Protein AF-A0AAV5Z2V1-F1 (afdb_monomer_lite)

Foldseek 3Di:
DQDQDDDPPQQLLSQLLSQVVFVPDDPVLRDDSVLLVVQLVLQVDFDWDDDPPDTDTDSGDPVRDNVNSNVRSCVVSVHDDDDDDDDDPVVVVVVVVVVLVVFKDKDDQDAQLPVVVDVPSVVSGPPGGIHIRND

Structure (mmCIF, N/CA/C/O backbone):
data_AF-A0AAV5Z2V1-F1
#
_entry.id   AF-A0AAV5Z2V1-F1
#
loop_
_atom_site.group_PDB
_atom_site.id
_atom_site.type_symbol
_atom_site.label_atom_id
_atom_site.label_alt_id
_atom_site.label_comp_id
_atom_site.label_asym_id
_atom_site.label_entity_id
_atom_site.label_seq_id
_atom_site.pdbx_PDB_ins_code
_atom_site.Cartn_x
_atom_site.Cartn_y
_atom_site.Cartn_z
_atom_site.occupancy
_atom_site.B_iso_or_equiv
_atom_site.auth_seq_id
_atom_site.auth_comp_id
_atom_site.auth_asym_id
_atom_site.auth_atom_id
_atom_site.pdbx_PDB_model_num
ATOM 1 N N . MET A 1 1 ? 1.730 4.573 20.567 1.00 60.34 1 MET A N 1
ATOM 2 C CA . MET A 1 1 ? 3.021 4.029 20.092 1.00 60.34 1 MET A CA 1
ATOM 3 C C . MET A 1 1 ? 2.693 2.862 19.179 1.00 60.34 1 MET A C 1
ATOM 5 O O . MET A 1 1 ? 2.207 1.851 19.671 1.00 60.34 1 MET A O 1
ATOM 9 N N . THR A 1 2 ? 2.867 3.027 17.869 1.00 67.88 2 THR A N 1
ATOM 10 C CA . THR A 1 2 ? 2.502 2.016 16.866 1.00 67.88 2 THR A CA 1
ATOM 11 C C . THR A 1 2 ? 3.456 0.828 16.964 1.00 67.88 2 THR A C 1
ATOM 13 O O . THR A 1 2 ? 4.669 0.974 16.824 1.00 67.88 2 THR A O 1
ATOM 16 N N . ARG A 1 3 ? 2.928 -0.366 17.250 1.00 82.69 3 ARG A N 1
ATOM 17 C CA . ARG A 1 3 ? 3.730 -1.591 17.369 1.00 82.69 3 ARG A CA 1
ATOM 18 C C . ARG A 1 3 ? 3.952 -2.210 15.989 1.00 82.69 3 ARG A C 1
ATOM 20 O O . ARG A 1 3 ? 2.985 -2.605 15.338 1.00 82.69 3 ARG A O 1
ATOM 27 N N . TYR A 1 4 ? 5.207 -2.312 15.568 1.00 87.69 4 TYR A N 1
ATOM 28 C CA . TYR A 1 4 ? 5.574 -2.889 14.275 1.00 87.69 4 TYR A CA 1
ATOM 29 C C . TYR A 1 4 ? 5.159 -4.364 14.163 1.00 87.69 4 TYR A C 1
ATOM 31 O O . TYR A 1 4 ? 5.371 -5.148 15.088 1.00 87.69 4 TYR A O 1
ATOM 39 N N . THR A 1 5 ? 4.565 -4.724 13.027 1.00 87.31 5 THR A N 1
ATOM 40 C CA . THR A 1 5 ? 4.294 -6.102 12.594 1.00 87.31 5 THR A CA 1
ATOM 41 C C . THR A 1 5 ? 4.792 -6.210 11.163 1.00 87.31 5 THR A C 1
ATOM 43 O O . THR A 1 5 ? 4.362 -5.429 10.321 1.00 87.31 5 THR A O 1
ATOM 46 N N . GLY A 1 6 ? 5.731 -7.112 10.883 1.00 84.00 6 GLY A N 1
ATOM 47 C CA . GLY A 1 6 ? 6.334 -7.173 9.559 1.00 84.00 6 GLY A CA 1
ATOM 48 C C . GLY A 1 6 ? 7.205 -8.396 9.327 1.00 84.00 6 GLY A C 1
ATOM 49 O O . GLY A 1 6 ? 7.807 -8.944 10.250 1.00 84.00 6 GLY A O 1
ATOM 50 N N . ASN A 1 7 ? 7.262 -8.812 8.067 1.00 82.25 7 ASN A N 1
ATOM 51 C CA . ASN A 1 7 ? 8.209 -9.779 7.532 1.00 82.25 7 ASN A CA 1
ATOM 52 C C . ASN A 1 7 ? 8.480 -9.450 6.050 1.00 82.25 7 ASN A C 1
ATOM 54 O O . ASN A 1 7 ? 7.753 -8.658 5.449 1.00 82.25 7 ASN A O 1
ATOM 58 N N . GLY A 1 8 ? 9.514 -10.059 5.465 1.00 75.94 8 GLY A N 1
ATOM 59 C CA . GLY A 1 8 ? 9.915 -9.782 4.081 1.00 75.94 8 GLY A CA 1
ATOM 60 C C . GLY A 1 8 ? 8.965 -10.314 3.000 1.00 75.94 8 GLY A C 1
ATOM 61 O O . GLY A 1 8 ? 9.072 -9.882 1.862 1.00 75.94 8 GLY A O 1
ATOM 62 N N . ALA A 1 9 ? 8.051 -11.230 3.332 1.00 73.88 9 ALA A N 1
ATOM 63 C CA . ALA A 1 9 ? 7.136 -11.843 2.368 1.00 73.88 9 ALA A CA 1
ATOM 64 C C . ALA A 1 9 ? 5.817 -11.068 2.214 1.00 73.88 9 ALA A C 1
ATOM 66 O O . ALA A 1 9 ? 5.234 -11.082 1.139 1.00 73.88 9 ALA A O 1
ATOM 67 N N . TYR A 1 10 ? 5.356 -10.386 3.268 1.00 81.00 10 TYR A N 1
ATOM 68 C CA . TYR A 1 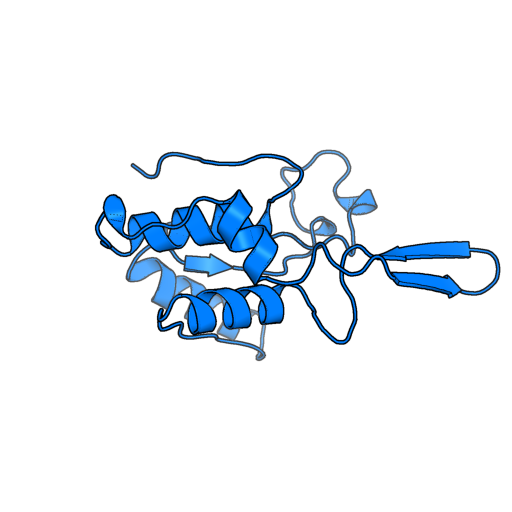10 ? 4.018 -9.781 3.344 1.00 81.00 10 TYR A CA 1
ATOM 69 C C . TYR A 1 10 ? 4.072 -8.275 3.599 1.00 81.00 10 TYR A C 1
ATOM 71 O O . TYR A 1 10 ? 3.331 -7.755 4.432 1.00 81.00 10 TYR A O 1
ATOM 79 N N . GLY A 1 11 ? 4.988 -7.553 2.948 1.00 84.19 11 GLY A N 1
ATOM 80 C CA . GLY A 1 11 ? 5.155 -6.108 3.162 1.00 84.19 11 GLY A CA 1
ATOM 81 C C . GLY A 1 11 ? 3.843 -5.329 2.998 1.00 84.19 11 GLY A C 1
ATOM 82 O O . GLY A 1 11 ? 3.501 -4.509 3.843 1.00 84.19 11 GLY A O 1
ATOM 83 N N . CYS A 1 12 ? 3.064 -5.670 1.971 1.00 87.88 12 CYS A N 1
ATOM 84 C CA . CYS A 1 12 ? 1.744 -5.104 1.713 1.00 87.88 12 CYS A CA 1
ATOM 85 C C . CYS A 1 12 ? 0.729 -5.433 2.823 1.00 87.88 12 CYS A C 1
ATOM 87 O O . CYS A 1 12 ? 0.238 -4.529 3.501 1.00 87.88 12 CYS A O 1
ATOM 89 N N . ALA A 1 13 ? 0.440 -6.718 3.057 1.00 92.06 13 ALA A N 1
ATOM 90 C CA . ALA A 1 13 ? -0.568 -7.127 4.034 1.00 92.06 13 ALA A CA 1
ATOM 91 C C . ALA A 1 13 ? -0.230 -6.704 5.474 1.00 92.06 13 ALA A C 1
ATOM 93 O O . ALA A 1 13 ? -1.121 -6.330 6.235 1.00 92.06 13 ALA A O 1
ATOM 94 N N . ASN A 1 14 ? 1.054 -6.692 5.846 1.00 93.19 14 ASN A N 1
ATOM 95 C CA . ASN A 1 14 ? 1.493 -6.182 7.145 1.00 93.19 14 ASN A CA 1
ATOM 96 C C . ASN A 1 14 ? 1.229 -4.678 7.293 1.00 93.19 14 ASN A C 1
ATOM 98 O O . ASN A 1 14 ? 0.779 -4.238 8.351 1.00 93.19 14 ASN A O 1
ATOM 102 N N . SER A 1 15 ? 1.485 -3.889 6.247 1.00 92.19 15 SER A N 1
ATOM 103 C CA . SER A 1 15 ? 1.215 -2.449 6.264 1.00 92.19 15 SER A CA 1
ATOM 104 C C . SER A 1 15 ? -0.287 -2.156 6.340 1.00 92.19 15 SER A C 1
ATOM 106 O O . SER A 1 15 ? -0.690 -1.296 7.122 1.00 92.19 15 SER A O 1
ATOM 108 N N . VAL A 1 16 ? -1.125 -2.927 5.636 1.00 93.06 16 VAL A N 1
ATOM 109 C CA . VAL A 1 16 ? -2.592 -2.858 5.773 1.00 93.06 16 VAL A CA 1
ATOM 110 C C . VAL A 1 16 ? -3.020 -3.197 7.200 1.00 93.06 16 VAL A C 1
ATOM 112 O O . VAL A 1 16 ? -3.703 -2.398 7.831 1.00 93.06 16 VAL A O 1
ATOM 115 N N . TYR A 1 17 ? -2.571 -4.328 7.750 1.00 93.81 17 TYR A N 1
ATOM 116 C CA . TYR A 1 17 ? -2.882 -4.729 9.125 1.00 93.81 17 TYR A CA 1
ATOM 117 C C . TYR A 1 17 ? -2.518 -3.639 10.143 1.00 93.81 17 TYR A C 1
ATOM 119 O O . TYR A 1 17 ? -3.315 -3.305 11.021 1.00 93.81 17 TYR A O 1
ATOM 127 N N . MET A 1 18 ? -1.325 -3.050 10.015 1.00 92.75 18 MET A N 1
ATOM 128 C CA . MET A 1 18 ? -0.901 -1.958 10.887 1.00 92.75 18 MET A CA 1
ATOM 129 C C . MET A 1 18 ? -1.789 -0.718 10.730 1.00 92.75 18 MET A C 1
ATOM 131 O O . MET A 1 18 ? -2.160 -0.140 11.745 1.00 92.75 18 MET A O 1
ATOM 135 N N . ALA A 1 19 ? -2.176 -0.333 9.510 1.00 91.50 19 ALA A N 1
ATOM 136 C CA . ALA A 1 19 ? -3.086 0.792 9.288 1.00 91.50 19 ALA A CA 1
ATOM 137 C C . ALA A 1 19 ? -4.483 0.537 9.888 1.00 91.50 19 ALA A C 1
ATOM 139 O O . ALA A 1 19 ? -5.007 1.383 10.611 1.00 91.50 19 ALA A O 1
ATOM 140 N N . LEU A 1 20 ? -5.054 -0.655 9.672 1.00 90.88 20 LEU A N 1
ATOM 141 C CA . LEU A 1 20 ? -6.352 -1.046 10.231 1.00 90.88 20 LEU A CA 1
ATOM 142 C C . LEU A 1 20 ? -6.334 -1.050 11.759 1.00 90.88 20 LEU A C 1
ATOM 144 O O . LEU A 1 20 ? -7.271 -0.564 12.388 1.00 90.88 20 LEU A O 1
ATOM 148 N N . ARG A 1 21 ? -5.255 -1.531 12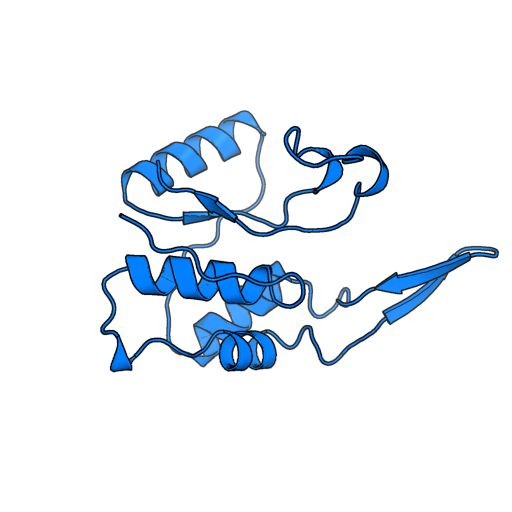.380 1.00 90.81 21 ARG A N 1
ATO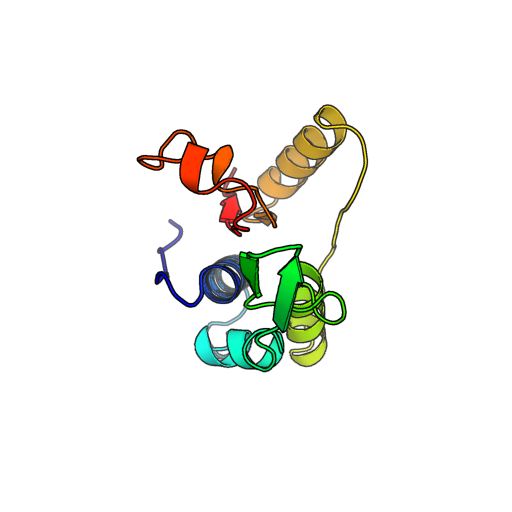M 149 C CA . ARG A 1 21 ? -5.137 -1.524 13.841 1.00 90.81 21 ARG A CA 1
ATOM 150 C C . ARG A 1 21 ? -5.152 -0.110 14.421 1.00 90.81 21 ARG A C 1
ATOM 152 O O . ARG A 1 21 ? -5.722 0.105 15.486 1.00 90.81 21 ARG A O 1
ATOM 159 N N . GLU A 1 22 ? -4.528 0.848 13.745 1.00 88.31 22 GLU A N 1
ATOM 160 C CA . GLU A 1 22 ? -4.489 2.235 14.219 1.00 88.31 22 GLU A CA 1
ATOM 161 C C . GLU A 1 22 ? -5.741 3.044 13.826 1.00 88.31 22 GLU A C 1
ATOM 163 O O . GLU A 1 22 ? -5.908 4.162 14.303 1.00 88.31 22 GLU A O 1
ATOM 168 N N . SER A 1 23 ? -6.654 2.478 13.024 1.00 84.50 23 SER A N 1
ATOM 169 C CA . SER A 1 23 ? -7.939 3.107 12.670 1.00 84.50 23 SER A CA 1
ATOM 170 C C . SER A 1 23 ? -8.936 3.195 13.836 1.00 84.50 23 SER A C 1
ATOM 172 O O . SER A 1 23 ? -9.923 3.923 13.750 1.00 84.50 23 SER A O 1
ATOM 174 N N . GLY A 1 24 ? -8.689 2.458 14.927 1.00 84.50 24 GLY A N 1
ATOM 175 C CA . GLY A 1 24 ? -9.581 2.373 16.087 1.00 84.50 24 GLY A CA 1
ATOM 176 C C . GLY A 1 24 ? -10.534 1.173 16.086 1.00 84.50 24 GLY A C 1
ATOM 177 O O . GLY A 1 24 ? -11.332 1.049 17.014 1.00 84.50 24 GLY A O 1
ATOM 178 N N . ALA A 1 25 ? -10.446 0.282 15.096 1.00 86.81 25 ALA A N 1
ATOM 179 C CA . ALA A 1 25 ? -11.229 -0.952 15.072 1.00 86.81 25 ALA A CA 1
ATOM 180 C C . ALA A 1 25 ? -10.919 -1.889 16.247 1.00 86.81 25 ALA A C 1
ATOM 182 O O . ALA A 1 25 ? -9.815 -1.897 16.806 1.00 86.81 25 ALA A O 1
ATOM 183 N N . ALA A 1 26 ? -11.903 -2.712 16.617 1.00 88.88 26 ALA A N 1
ATOM 184 C CA . ALA A 1 26 ? -11.732 -3.662 17.702 1.00 88.88 26 ALA A CA 1
ATOM 185 C C . ALA A 1 26 ? -10.720 -4.746 17.307 1.00 88.88 26 ALA A C 1
ATOM 187 O O . ALA A 1 26 ? -10.738 -5.257 16.192 1.00 88.88 26 ALA A O 1
ATOM 188 N N . ALA A 1 27 ? -9.873 -5.175 18.247 1.00 87.44 27 ALA A N 1
ATOM 189 C CA . ALA A 1 27 ? -8.864 -6.203 17.971 1.00 87.44 27 ALA A CA 1
ATOM 190 C C . ALA A 1 27 ? -9.462 -7.522 17.438 1.00 87.44 27 ALA A C 1
ATOM 192 O O . ALA A 1 27 ? -8.797 -8.232 16.695 1.00 87.44 27 ALA A O 1
ATOM 193 N N . ALA A 1 28 ? -10.713 -7.835 17.796 1.00 89.94 28 ALA A N 1
ATOM 194 C CA . ALA A 1 28 ? -11.434 -9.013 17.313 1.00 89.94 28 ALA A CA 1
ATOM 195 C C . ALA A 1 28 ? -11.900 -8.906 15.846 1.00 89.94 28 ALA A C 1
ATOM 197 O O . ALA A 1 28 ? -12.248 -9.920 15.251 1.00 89.94 28 ALA A O 1
ATOM 198 N N . GLU A 1 29 ? -11.922 -7.698 15.279 1.00 89.19 29 GLU A N 1
ATOM 199 C CA . GLU A 1 29 ? -12.321 -7.418 13.893 1.00 89.19 29 GLU A CA 1
ATOM 200 C C . GLU A 1 29 ? -11.112 -7.342 12.952 1.00 89.19 29 GLU A C 1
ATOM 202 O O . GLU A 1 29 ? -11.280 -7.284 11.735 1.00 89.19 29 GLU A O 1
ATOM 207 N N . LEU A 1 30 ? -9.889 -7.341 13.497 1.00 92.69 30 LEU A N 1
ATOM 208 C CA . LEU A 1 30 ? -8.671 -7.240 12.704 1.00 92.69 30 LEU A CA 1
ATOM 209 C C . LEU A 1 30 ? -8.337 -8.592 12.061 1.00 92.69 30 LEU A C 1
ATOM 211 O O . LEU A 1 30 ? -8.071 -9.561 12.778 1.00 92.69 30 LEU A O 1
ATOM 215 N N . PRO A 1 31 ? -8.297 -8.676 10.722 1.00 93.19 31 PRO A N 1
ATOM 216 C CA . PRO A 1 31 ? -7.862 -9.886 10.047 1.00 93.19 31 PRO A CA 1
ATOM 217 C C . PRO A 1 31 ? -6.351 -10.075 10.204 1.00 93.19 31 PRO A C 1
ATOM 219 O O . PRO A 1 31 ? -5.574 -9.123 10.140 1.00 93.19 31 PRO A O 1
ATOM 222 N N . GLU A 1 32 ? -5.923 -11.325 10.362 1.00 92.50 32 GLU A N 1
ATOM 223 C CA . GLU A 1 32 ? -4.501 -11.673 10.400 1.00 92.50 32 GLU A CA 1
ATOM 224 C C . GLU A 1 32 ? -3.805 -11.301 9.074 1.00 92.50 32 GLU A C 1
ATOM 226 O O . GLU A 1 32 ? -4.400 -11.490 8.005 1.00 92.50 32 GLU A O 1
ATOM 231 N N . PRO A 1 33 ? -2.528 -10.859 9.083 1.00 92.50 33 PRO A N 1
ATOM 232 C CA . PRO A 1 33 ? -1.808 -10.481 7.862 1.00 92.50 33 PRO A CA 1
ATOM 233 C C . PRO A 1 33 ? -1.822 -11.552 6.765 1.00 92.50 33 PRO A C 1
ATOM 235 O O . PRO A 1 33 ? -1.983 -11.230 5.594 1.00 92.50 33 PRO A O 1
ATOM 238 N N . GLY A 1 34 ? -1.717 -12.834 7.127 1.00 91.44 34 GLY A N 1
ATOM 239 C CA . GLY A 1 34 ? -1.793 -13.926 6.149 1.00 91.44 34 GLY A CA 1
ATOM 240 C C . GLY A 1 34 ? -3.166 -14.049 5.477 1.00 91.44 34 GLY A C 1
ATOM 241 O O . GLY A 1 34 ? -3.245 -14.409 4.307 1.00 91.44 34 GLY A O 1
ATOM 242 N N . PHE A 1 35 ? -4.247 -13.711 6.187 1.00 93.25 35 PHE A N 1
ATOM 243 C CA . PHE A 1 35 ? -5.592 -13.699 5.613 1.00 93.25 35 PHE A CA 1
ATOM 244 C C . PHE A 1 35 ? -5.787 -12.499 4.681 1.00 93.25 35 PHE A C 1
ATOM 246 O O . PHE A 1 35 ? -6.293 -12.675 3.575 1.00 93.25 35 PHE A O 1
ATOM 253 N N . ILE A 1 36 ? -5.306 -11.313 5.079 1.00 93.31 36 ILE A N 1
ATOM 254 C CA . ILE A 1 36 ? -5.274 -10.127 4.205 1.00 93.31 36 ILE A CA 1
ATOM 255 C C . ILE A 1 36 ? -4.516 -10.451 2.913 1.00 93.31 36 ILE A C 1
ATOM 257 O O . ILE A 1 36 ? -5.028 -10.191 1.828 1.00 93.31 36 ILE A O 1
ATOM 261 N N . GLU A 1 37 ? -3.335 -11.066 3.018 1.00 90.12 37 GLU A N 1
ATOM 262 C CA . GLU A 1 37 ? -2.510 -11.448 1.870 1.00 90.12 37 GLU A CA 1
ATOM 263 C C . GLU A 1 37 ? -3.284 -12.336 0.882 1.00 90.12 37 GLU A C 1
ATOM 265 O O . GLU A 1 37 ? -3.298 -12.057 -0.317 1.00 90.12 37 GLU A O 1
ATOM 270 N N . CYS A 1 38 ? -3.996 -13.358 1.370 1.00 90.00 38 CYS A N 1
ATOM 271 C CA . CYS A 1 38 ? -4.846 -14.196 0.521 1.00 90.00 38 CYS A CA 1
ATOM 272 C C . CYS A 1 38 ? -5.938 -13.390 -0.196 1.00 90.00 38 CYS A C 1
ATOM 274 O O . CYS A 1 38 ? -6.185 -13.619 -1.382 1.00 90.00 38 CYS A O 1
ATOM 276 N N . LEU A 1 39 ? -6.576 -12.447 0.501 1.00 91.62 39 LEU A N 1
ATOM 277 C CA . LEU A 1 39 ? -7.642 -11.615 -0.059 1.00 91.62 39 LEU A CA 1
ATOM 278 C C . LEU A 1 39 ? -7.138 -10.599 -1.086 1.00 91.62 39 LEU A C 1
ATOM 280 O O . LEU A 1 39 ? -7.903 -10.209 -1.964 1.00 91.62 39 LEU A O 1
ATOM 284 N N . THR A 1 40 ? -5.857 -10.218 -1.038 1.00 88.62 40 THR A N 1
ATOM 285 C CA . THR A 1 40 ? -5.282 -9.331 -2.063 1.00 88.62 40 THR A CA 1
ATOM 286 C C . THR A 1 40 ? -5.216 -9.972 -3.444 1.00 88.62 40 THR A C 1
ATOM 288 O O . THR A 1 40 ? -5.035 -9.279 -4.443 1.00 88.62 40 THR A O 1
ATOM 291 N N . THR A 1 41 ? -5.334 -11.301 -3.517 1.00 84.56 41 THR A N 1
ATOM 292 C CA . THR A 1 41 ? -5.171 -12.125 -4.722 1.00 84.56 41 THR A CA 1
ATOM 293 C C . THR A 1 41 ? -3.773 -12.100 -5.359 1.00 84.56 41 THR A C 1
ATOM 295 O O . THR A 1 41 ? -3.520 -12.882 -6.276 1.00 84.56 41 THR A O 1
ATOM 298 N N . MET A 1 42 ? -2.834 -11.298 -4.840 1.00 76.94 42 MET A N 1
ATOM 299 C CA . MET A 1 42 ? -1.455 -11.220 -5.341 1.00 76.94 42 MET A CA 1
ATOM 300 C C . MET A 1 42 ? -0.707 -12.565 -5.307 1.00 76.94 42 MET A C 1
ATOM 302 O O . MET A 1 42 ? -0.076 -12.903 -6.310 1.00 76.94 42 MET A O 1
ATOM 306 N N . PRO A 1 43 ? -0.813 -13.400 -4.247 1.00 65.06 43 PRO A N 1
ATOM 307 C CA . PRO A 1 43 ? -0.084 -14.670 -4.192 1.00 65.06 43 PRO A CA 1
ATOM 308 C C . PRO A 1 43 ? -0.475 -15.674 -5.283 1.00 65.06 43 PRO A C 1
ATOM 310 O O . PRO A 1 43 ? 0.240 -16.652 -5.500 1.00 65.06 43 PRO A O 1
ATOM 313 N N . PHE A 1 44 ? -1.612 -15.476 -5.959 1.00 65.44 44 PHE A N 1
ATOM 314 C CA . PHE A 1 44 ? -2.166 -16.433 -6.918 1.00 65.44 44 PHE A CA 1
ATOM 315 C C . PHE A 1 44 ? -1.706 -16.213 -8.367 1.00 65.44 44 PHE A C 1
ATOM 317 O O . PHE A 1 44 ? -2.271 -16.811 -9.283 1.00 65.44 44 PHE A O 1
ATOM 324 N N . GLY A 1 45 ? -0.660 -15.415 -8.607 1.00 62.34 45 GLY A N 1
ATOM 325 C CA . GLY A 1 45 ? -0.130 -15.231 -9.957 1.00 62.34 45 GLY A CA 1
ATOM 326 C C . GLY A 1 45 ? 1.336 -14.826 -9.996 1.00 62.34 45 GLY A C 1
ATOM 327 O O . GLY A 1 45 ? 1.659 -13.650 -9.886 1.00 62.34 45 GLY A O 1
ATOM 328 N N . THR A 1 46 ? 2.228 -15.785 -10.256 1.00 73.56 46 THR A N 1
ATOM 329 C CA . THR A 1 46 ? 3.568 -15.461 -10.761 1.00 73.56 46 THR A CA 1
ATOM 330 C C . THR A 1 46 ? 3.490 -15.256 -12.269 1.00 73.56 46 THR A C 1
ATOM 332 O O . THR A 1 46 ? 3.215 -16.196 -13.018 1.00 73.56 46 THR A O 1
ATOM 335 N N . LEU A 1 47 ? 3.732 -14.030 -12.728 1.00 80.62 47 LEU A N 1
ATOM 336 C CA . LEU A 1 47 ? 3.825 -13.729 -14.149 1.00 80.62 47 LEU A CA 1
ATOM 337 C C . LEU A 1 47 ? 5.276 -13.877 -14.610 1.00 80.62 47 LEU A C 1
ATOM 339 O O . LEU A 1 47 ? 6.169 -13.152 -14.178 1.00 80.62 47 LEU A O 1
ATOM 343 N N . TYR A 1 48 ? 5.488 -14.796 -15.545 1.00 85.94 48 TYR A N 1
ATOM 344 C CA . TYR A 1 48 ? 6.757 -14.972 -16.237 1.00 85.94 48 TYR A CA 1
ATOM 345 C C . TYR A 1 48 ? 6.705 -14.240 -17.574 1.00 85.94 48 TYR A C 1
ATOM 347 O O . TYR A 1 48 ? 5.951 -14.628 -18.468 1.00 85.94 48 TYR A O 1
ATOM 355 N N . LEU A 1 49 ? 7.519 -13.198 -17.728 1.00 86.12 49 LEU A N 1
ATOM 356 C CA . LEU A 1 49 ? 7.604 -12.425 -18.961 1.00 86.12 49 LEU A CA 1
ATOM 357 C C . LEU A 1 49 ? 8.992 -12.575 -19.577 1.00 86.12 49 LEU A C 1
ATOM 359 O O . LEU A 1 49 ? 10.007 -12.310 -18.937 1.00 86.12 49 LEU A O 1
ATOM 363 N N . ARG A 1 50 ? 9.044 -12.979 -20.847 1.00 90.56 50 ARG A N 1
ATOM 364 C CA . ARG A 1 50 ? 10.295 -13.010 -21.607 1.00 90.56 50 ARG A CA 1
ATOM 365 C C . ARG A 1 50 ? 10.486 -11.681 -22.328 1.00 90.56 50 ARG A C 1
ATOM 367 O O . ARG A 1 50 ? 9.691 -11.346 -23.202 1.00 90.56 50 ARG A O 1
ATOM 374 N N . VAL A 1 51 ? 11.553 -10.958 -21.993 1.00 88.69 51 VAL A N 1
ATOM 375 C CA . VAL A 1 51 ? 11.921 -9.685 -22.628 1.00 88.69 51 VAL A CA 1
ATOM 376 C C . VAL A 1 51 ? 13.294 -9.858 -23.269 1.00 88.69 51 VAL A C 1
ATOM 378 O O . VAL A 1 51 ? 14.323 -9.883 -22.601 1.00 88.69 51 VAL A O 1
ATOM 381 N N . GLY A 1 52 ? 13.314 -10.066 -24.588 1.00 91.75 52 GLY A N 1
ATOM 382 C CA . GLY A 1 52 ? 14.540 -10.433 -25.297 1.00 91.75 52 GLY A CA 1
ATOM 383 C C . GLY A 1 52 ? 15.091 -11.780 -24.811 1.00 91.75 52 GLY A C 1
ATOM 384 O O . GLY A 1 52 ? 14.449 -12.817 -24.991 1.00 91.75 52 GLY A O 1
ATOM 385 N N . ARG A 1 53 ? 16.295 -11.771 -24.220 1.00 91.44 53 ARG A N 1
ATOM 386 C CA . ARG A 1 53 ? 16.931 -12.972 -23.644 1.00 91.44 53 ARG A CA 1
ATOM 387 C C . ARG A 1 53 ? 16.607 -13.181 -22.165 1.00 91.44 53 ARG A C 1
ATOM 389 O O . ARG A 1 53 ? 16.785 -14.297 -21.679 1.00 91.44 53 ARG A O 1
ATOM 396 N N . ASP A 1 54 ? 16.090 -12.161 -21.491 1.00 89.56 54 ASP A N 1
ATOM 397 C CA . ASP A 1 54 ? 15.876 -12.184 -20.050 1.00 89.56 54 ASP A CA 1
ATOM 398 C C . ASP A 1 54 ? 14.502 -12.769 -19.700 1.00 89.56 54 ASP A C 1
ATOM 400 O O . ASP A 1 54 ? 13.519 -12.603 -20.433 1.00 89.56 54 ASP A O 1
ATOM 404 N N . LEU A 1 55 ? 14.444 -13.494 -18.579 1.00 87.62 55 LEU A N 1
ATOM 405 C CA . LEU A 1 55 ? 13.204 -13.966 -17.968 1.00 87.62 55 LEU A CA 1
ATOM 406 C C . LEU A 1 55 ? 12.926 -13.110 -16.735 1.00 87.62 55 LEU A C 1
ATOM 408 O O . LEU A 1 55 ? 13.607 -13.245 -15.722 1.00 87.62 55 LEU A O 1
ATOM 412 N N . LEU A 1 56 ? 11.920 -12.250 -16.834 1.00 85.56 56 LEU A N 1
ATOM 413 C CA . LEU A 1 56 ? 11.437 -11.452 -15.718 1.00 85.56 56 LEU A CA 1
ATOM 414 C C . LEU A 1 56 ? 10.350 -12.235 -14.983 1.00 85.56 56 LEU A C 1
ATOM 416 O O . LEU A 1 56 ? 9.465 -12.828 -15.608 1.00 85.56 56 LEU A O 1
ATOM 420 N N . VAL A 1 57 ? 10.441 -12.245 -13.658 1.00 81.94 57 VAL A N 1
ATOM 421 C CA . VAL A 1 57 ? 9.486 -12.903 -12.768 1.00 81.94 57 VAL A CA 1
ATOM 422 C C . VAL A 1 57 ? 8.811 -11.820 -11.946 1.00 81.94 57 VAL A C 1
ATOM 424 O O . VAL A 1 57 ? 9.479 -11.108 -11.202 1.00 81.94 57 VAL A O 1
ATOM 427 N N . TYR A 1 58 ? 7.498 -11.700 -12.091 1.00 78.19 58 TYR A N 1
ATOM 428 C CA . TYR A 1 58 ? 6.678 -10.779 -11.319 1.00 78.19 58 TYR A CA 1
ATOM 429 C C . TYR A 1 58 ? 5.809 -11.574 -10.352 1.00 78.19 58 TYR A C 1
ATOM 431 O O . TYR A 1 58 ? 5.207 -12.579 -10.732 1.00 78.19 58 TYR A O 1
ATOM 439 N N . PHE A 1 59 ? 5.735 -11.109 -9.109 1.00 74.94 59 PHE A N 1
ATOM 440 C CA . PHE A 1 59 ? 4.886 -11.684 -8.058 1.00 74.94 59 PHE A CA 1
ATOM 441 C C . PHE A 1 59 ? 3.510 -11.007 -7.975 1.00 74.94 59 PHE A C 1
ATOM 443 O O . PHE A 1 59 ? 2.733 -11.267 -7.066 1.00 74.94 59 PHE A O 1
ATOM 450 N N . SER A 1 60 ? 3.221 -10.144 -8.945 1.00 75.38 60 SER A N 1
ATOM 451 C CA . SER A 1 60 ? 1.926 -9.533 -9.208 1.00 75.38 60 SER A CA 1
ATOM 452 C C . SER A 1 60 ? 1.658 -9.586 -10.715 1.00 75.38 60 SER A C 1
ATOM 454 O O . SER A 1 60 ? 2.560 -9.852 -11.520 1.00 75.38 60 SER A O 1
ATOM 456 N N . SER A 1 61 ? 0.408 -9.360 -11.123 1.00 73.88 61 SER A N 1
ATOM 457 C CA . SER A 1 61 ? 0.034 -9.319 -12.541 1.00 73.88 61 SER A CA 1
ATOM 458 C C . SER A 1 61 ? -0.563 -7.960 -12.908 1.00 73.88 61 SER A C 1
ATOM 460 O O . SER A 1 61 ? -1.160 -7.313 -12.051 1.00 73.88 61 SER A O 1
ATOM 462 N N . PRO A 1 62 ? -0.517 -7.538 -14.186 1.00 73.25 62 PRO A N 1
ATOM 463 C CA . PRO A 1 62 ? -1.202 -6.321 -14.632 1.00 73.25 62 PRO A CA 1
ATOM 464 C C . PRO A 1 62 ? -2.717 -6.315 -14.362 1.00 73.25 62 PRO A C 1
ATOM 466 O O . PRO A 1 62 ? -3.338 -5.255 -14.349 1.00 73.25 62 PRO A O 1
ATOM 469 N N . LEU A 1 63 ? -3.321 -7.494 -14.171 1.00 73.38 63 LEU A N 1
ATOM 470 C CA . LEU A 1 63 ? -4.742 -7.646 -13.849 1.00 73.38 63 LEU A CA 1
ATOM 471 C C . LEU A 1 63 ? -5.024 -7.500 -12.346 1.00 73.38 63 LEU A C 1
ATOM 473 O O . LEU A 1 63 ? -6.141 -7.148 -11.978 1.00 73.38 63 LEU A O 1
ATOM 477 N N . ALA A 1 64 ? -4.017 -7.729 -11.503 1.00 74.12 64 ALA A N 1
ATOM 478 C CA . ALA A 1 64 ? -4.080 -7.627 -10.048 1.00 74.12 64 ALA A CA 1
ATOM 479 C C . ALA A 1 64 ? -2.804 -6.942 -9.519 1.00 74.12 64 ALA A C 1
ATOM 481 O O . ALA A 1 64 ? -1.936 -7.609 -8.945 1.00 74.12 64 ALA A O 1
ATOM 482 N N . PRO A 1 65 ? -2.635 -5.631 -9.780 1.00 81.44 65 PRO A N 1
ATOM 483 C CA . PRO A 1 65 ? -1.522 -4.880 -9.227 1.00 81.44 65 PRO A CA 1
ATOM 484 C C . PRO A 1 65 ? -1.711 -4.697 -7.706 1.00 81.44 65 PRO A C 1
ATOM 486 O O . PRO A 1 65 ? -2.850 -4.746 -7.223 1.00 81.44 65 PRO A O 1
ATOM 489 N N . PRO A 1 66 ? -0.622 -4.512 -6.941 1.00 82.62 66 PRO A N 1
ATOM 490 C CA . PRO A 1 66 ? -0.650 -4.625 -5.481 1.00 82.62 66 PRO A CA 1
ATOM 491 C C . PRO A 1 66 ? -1.649 -3.708 -4.772 1.00 82.62 66 PRO A C 1
ATOM 493 O O . PRO A 1 66 ? -2.428 -4.139 -3.928 1.00 82.62 66 PRO A O 1
ATOM 496 N N . ASP A 1 67 ? -1.688 -2.453 -5.188 1.00 86.75 67 ASP A N 1
ATOM 497 C CA . ASP A 1 67 ? -2.636 -1.424 -4.775 1.00 86.75 67 ASP A CA 1
ATOM 498 C C . ASP A 1 67 ? -4.102 -1.823 -5.006 1.00 86.75 67 ASP A C 1
ATOM 500 O O . ASP A 1 67 ? -4.925 -1.692 -4.104 1.00 86.75 67 ASP A O 1
ATOM 504 N N . ARG A 1 68 ? -4.440 -2.393 -6.170 1.00 87.50 68 ARG A N 1
ATOM 505 C CA . ARG A 1 68 ? -5.802 -2.912 -6.405 1.00 87.50 68 ARG A CA 1
ATOM 506 C C . ARG A 1 68 ? -6.106 -4.143 -5.563 1.00 87.50 68 ARG A C 1
ATOM 508 O O . ARG A 1 68 ? -7.259 -4.339 -5.177 1.00 87.50 68 ARG A O 1
ATOM 515 N N . GLY A 1 69 ? -5.097 -4.968 -5.291 1.00 89.12 69 GLY A N 1
ATOM 516 C CA . GLY A 1 69 ? -5.215 -6.093 -4.369 1.00 89.12 69 GLY A CA 1
ATOM 517 C C . GLY A 1 69 ? -5.624 -5.627 -2.971 1.00 89.12 69 GLY A C 1
ATOM 518 O O . GLY A 1 69 ? -6.521 -6.213 -2.372 1.00 89.12 69 GLY A O 1
ATOM 519 N N . ILE A 1 70 ? -5.048 -4.524 -2.485 1.00 91.06 70 ILE A N 1
ATOM 520 C CA . ILE A 1 70 ? -5.422 -3.918 -1.198 1.00 91.06 70 ILE A CA 1
ATOM 521 C C . ILE A 1 70 ? -6.880 -3.472 -1.207 1.00 91.06 70 ILE A C 1
ATOM 523 O O . ILE A 1 70 ? -7.628 -3.873 -0.319 1.00 91.06 70 ILE A O 1
ATOM 527 N N . THR A 1 71 ? -7.301 -2.701 -2.213 1.00 91.00 71 THR A N 1
ATOM 528 C CA . THR A 1 71 ? -8.698 -2.250 -2.326 1.00 91.00 71 THR A CA 1
ATOM 529 C C . THR A 1 71 ? -9.657 -3.439 -2.354 1.00 91.00 71 THR A C 1
ATOM 531 O O . THR A 1 71 ? -10.609 -3.479 -1.586 1.00 91.00 71 THR A O 1
ATOM 534 N N . THR A 1 72 ? -9.341 -4.469 -3.145 1.00 90.38 72 THR A N 1
ATOM 535 C CA . THR A 1 72 ? -10.140 -5.704 -3.228 1.00 90.38 72 THR A CA 1
ATOM 536 C C . THR A 1 72 ? -10.253 -6.405 -1.874 1.00 90.38 72 THR A C 1
ATOM 538 O O . THR A 1 72 ? -11.334 -6.858 -1.498 1.00 90.38 72 THR A O 1
ATOM 541 N N . ALA A 1 73 ? -9.149 -6.494 -1.128 1.00 92.94 73 ALA A N 1
ATOM 542 C CA . ALA A 1 73 ? -9.143 -7.114 0.189 1.00 92.94 73 ALA A CA 1
ATOM 543 C C . ALA A 1 73 ? -9.986 -6.321 1.196 1.00 92.94 73 ALA A C 1
ATOM 545 O O . ALA A 1 73 ? -10.774 -6.918 1.925 1.00 92.94 73 ALA A O 1
ATOM 546 N N . LEU A 1 74 ? -9.844 -4.992 1.224 1.00 93.38 74 LEU A N 1
ATOM 547 C CA . LEU A 1 74 ? -10.605 -4.118 2.119 1.00 93.38 74 LEU A CA 1
ATOM 548 C C . LEU A 1 74 ? -12.105 -4.167 1.813 1.00 93.38 74 LEU A C 1
ATOM 550 O O . LEU A 1 74 ? -12.894 -4.381 2.733 1.00 93.38 74 LEU A O 1
ATOM 554 N N . ASP A 1 75 ? -12.483 -4.093 0.536 1.00 92.94 75 ASP A N 1
ATOM 555 C CA . ASP A 1 75 ? -13.874 -4.214 0.095 1.00 92.94 75 ASP A CA 1
ATOM 556 C C . ASP A 1 75 ? -14.474 -5.567 0.514 1.00 92.94 75 ASP A C 1
ATOM 558 O O . ASP A 1 75 ? -15.576 -5.626 1.062 1.00 92.94 75 ASP A O 1
ATOM 562 N N . ALA A 1 76 ? -13.736 -6.669 0.321 1.00 93.25 76 ALA A N 1
ATOM 563 C CA . ALA A 1 76 ? -14.175 -8.011 0.713 1.00 93.25 76 ALA A CA 1
ATOM 564 C C . ALA A 1 76 ? -14.335 -8.174 2.236 1.00 93.25 76 ALA A C 1
ATOM 566 O O . ALA A 1 76 ? -15.166 -8.962 2.691 1.00 93.25 76 ALA A O 1
ATOM 567 N N . LEU A 1 77 ? -13.548 -7.435 3.020 1.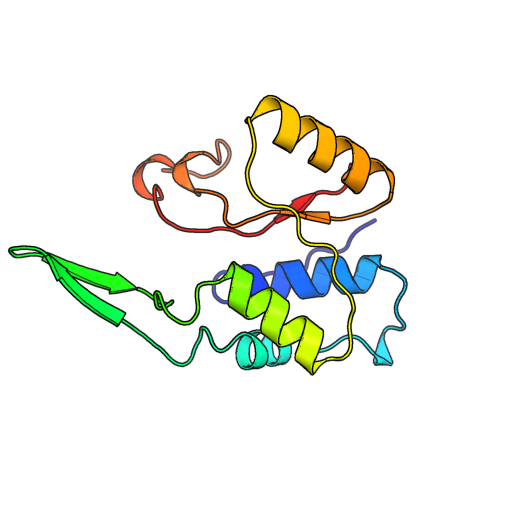00 92.62 77 LEU A N 1
ATOM 568 C CA . LEU A 1 77 ? -13.637 -7.390 4.479 1.00 92.62 77 LEU A CA 1
ATOM 569 C C . LEU A 1 77 ? -14.729 -6.426 4.981 1.00 92.62 77 LEU A C 1
ATOM 571 O O . LEU A 1 77 ? -14.993 -6.401 6.182 1.00 92.62 77 LEU A O 1
ATOM 575 N N . GLY A 1 78 ? -15.356 -5.643 4.096 1.00 92.44 78 GLY A N 1
ATOM 576 C CA . GLY A 1 78 ? -16.378 -4.653 4.445 1.00 92.44 78 GLY A CA 1
ATOM 577 C C . GLY A 1 78 ? -15.822 -3.334 4.987 1.00 92.44 78 GLY A C 1
ATOM 578 O O . GLY A 1 78 ? -16.535 -2.618 5.688 1.00 92.44 78 GLY A O 1
ATOM 579 N N . TRP A 1 79 ? -14.559 -3.018 4.695 1.00 91.31 79 TRP A N 1
ATOM 580 C CA . TRP A 1 79 ? -13.909 -1.778 5.113 1.00 91.31 79 TRP A CA 1
ATOM 581 C C . TRP A 1 79 ? -13.980 -0.719 4.020 1.00 91.31 79 TRP A C 1
ATOM 583 O O . TRP A 1 79 ? -13.739 -1.006 2.852 1.00 91.31 79 TRP A O 1
ATOM 593 N N . GLU A 1 80 ? -14.224 0.530 4.411 1.00 88.31 80 GLU A N 1
ATOM 594 C CA . GLU A 1 80 ? -14.129 1.669 3.499 1.00 88.31 80 GLU A CA 1
ATOM 595 C C . GLU A 1 80 ? -12.712 2.253 3.504 1.00 88.31 80 GLU A C 1
ATOM 597 O O . GLU A 1 80 ? -12.119 2.506 4.556 1.00 88.31 80 GLU A O 1
ATOM 602 N N . CYS A 1 81 ? -12.178 2.517 2.313 1.00 88.00 81 CYS A N 1
ATOM 603 C CA . CYS A 1 81 ? -10.894 3.176 2.123 1.00 88.00 81 CYS A CA 1
ATOM 604 C C . CYS A 1 81 ? -11.053 4.367 1.177 1.00 88.00 81 CYS A C 1
ATOM 606 O O . CYS A 1 81 ? -11.649 4.253 0.107 1.00 88.00 81 CYS A O 1
ATOM 608 N N . ARG A 1 82 ? -10.482 5.517 1.550 1.00 89.88 82 ARG A N 1
ATOM 609 C CA . ARG A 1 82 ? -10.285 6.626 0.615 1.00 89.88 82 ARG A CA 1
ATOM 610 C C . ARG A 1 82 ? -8.930 6.461 -0.051 1.00 89.88 82 ARG A C 1
ATOM 612 O O . ARG A 1 82 ? -7.898 6.705 0.567 1.00 89.88 82 ARG A O 1
ATOM 619 N N . GLU A 1 83 ? -8.962 6.096 -1.321 1.00 90.62 83 GLU A N 1
ATOM 620 C CA . GLU A 1 83 ? -7.771 6.010 -2.146 1.00 90.62 83 GLU A CA 1
ATOM 621 C C . GLU A 1 83 ? -7.520 7.326 -2.892 1.00 90.62 83 GLU A C 1
ATOM 623 O O . GLU A 1 83 ? -8.438 7.920 -3.461 1.00 90.62 83 GLU A O 1
ATOM 628 N N . GLU A 1 84 ? -6.266 7.775 -2.913 1.00 90.88 84 GLU A N 1
ATOM 629 C CA . GLU A 1 84 ? -5.846 8.936 -3.691 1.00 90.88 84 GLU A CA 1
ATOM 630 C C . GLU A 1 84 ? -4.681 8.580 -4.605 1.00 90.88 84 GLU A C 1
ATOM 632 O O . GLU A 1 84 ? -3.665 8.038 -4.174 1.00 90.88 84 GLU A O 1
ATOM 637 N N . ARG A 1 85 ? -4.839 8.911 -5.887 1.00 85.25 85 ARG A N 1
ATOM 638 C CA . ARG A 1 85 ? -3.872 8.644 -6.952 1.00 85.25 85 ARG A CA 1
ATOM 639 C C . ARG A 1 85 ? -3.605 9.925 -7.735 1.00 85.25 85 ARG A C 1
ATOM 641 O O . ARG A 1 85 ? -4.384 10.878 -7.662 1.00 85.25 85 ARG A O 1
ATOM 648 N N . ASP A 1 86 ? -2.505 9.913 -8.483 1.00 81.06 86 ASP A N 1
ATOM 649 C CA . ASP A 1 86 ? -2.152 10.908 -9.503 1.00 81.06 86 ASP A CA 1
ATOM 650 C C . ASP A 1 86 ? -1.939 12.345 -8.998 1.00 81.06 86 ASP A C 1
ATOM 652 O O . ASP A 1 86 ? -2.201 12.684 -7.847 1.00 81.06 86 ASP A O 1
ATOM 656 N N . GLY A 1 87 ? -1.431 13.216 -9.869 1.00 88.06 87 GLY A N 1
ATOM 657 C CA . GLY A 1 87 ? -1.117 14.612 -9.560 1.00 88.06 87 GLY A CA 1
ATOM 658 C C . GLY A 1 87 ? 0.382 14.894 -9.568 1.00 88.06 87 GLY A C 1
ATOM 659 O O . GLY A 1 87 ? 1.190 14.061 -9.976 1.00 88.06 87 GLY A O 1
ATOM 660 N N . THR A 1 88 ? 0.759 16.102 -9.155 1.00 94.56 88 THR A N 1
ATOM 661 C CA . THR A 1 88 ? 2.175 16.472 -9.055 1.00 94.56 88 THR A CA 1
ATOM 662 C C . THR A 1 88 ? 2.777 15.943 -7.750 1.00 94.56 88 THR A C 1
ATOM 664 O O . THR A 1 88 ? 2.035 15.714 -6.787 1.00 94.56 88 THR A O 1
ATOM 667 N N . PRO A 1 89 ? 4.109 15.778 -7.671 1.00 93.00 89 PRO A N 1
ATOM 668 C CA . PRO A 1 89 ? 4.781 15.416 -6.425 1.00 93.00 89 PRO A CA 1
ATOM 669 C C . PRO A 1 89 ? 4.397 16.326 -5.248 1.00 93.00 89 PRO A C 1
ATOM 671 O O . PRO A 1 89 ? 4.150 15.846 -4.146 1.00 93.00 89 PRO A O 1
ATOM 674 N N . GLU A 1 90 ? 4.266 17.632 -5.483 1.00 95.12 90 GLU A N 1
ATOM 675 C CA . GLU A 1 90 ? 3.901 18.618 -4.460 1.00 95.12 90 GLU A CA 1
ATOM 676 C C . GLU A 1 90 ? 2.475 18.393 -3.947 1.00 95.12 90 GLU A C 1
ATOM 678 O O . GLU A 1 90 ? 2.237 18.414 -2.740 1.00 95.12 90 GLU A O 1
ATOM 683 N N . ALA A 1 91 ? 1.527 18.125 -4.852 1.00 94.69 91 ALA A N 1
ATOM 684 C CA . ALA A 1 91 ? 0.149 17.814 -4.484 1.00 94.69 91 ALA A CA 1
ATOM 685 C C . ALA A 1 91 ? 0.048 16.477 -3.731 1.00 94.69 91 ALA A C 1
ATOM 687 O O . ALA A 1 91 ? -0.705 16.366 -2.764 1.00 94.69 91 ALA A O 1
ATOM 688 N N . ALA A 1 92 ? 0.825 15.467 -4.134 1.00 93.00 92 ALA A N 1
ATOM 689 C CA . ALA A 1 92 ? 0.893 14.187 -3.435 1.00 93.00 92 ALA A CA 1
ATOM 690 C C . ALA A 1 92 ? 1.424 14.350 -2.005 1.00 93.00 92 ALA A C 1
ATOM 692 O O . ALA A 1 92 ? 0.799 13.856 -1.068 1.00 93.00 92 ALA A O 1
ATOM 693 N N . MET A 1 93 ? 2.506 15.111 -1.826 1.00 93.38 93 MET A N 1
ATOM 694 C CA . MET A 1 93 ? 3.063 15.401 -0.504 1.00 93.38 93 MET A CA 1
ATOM 695 C C . MET A 1 93 ? 2.100 16.203 0.376 1.00 93.38 93 MET A C 1
ATOM 697 O O . MET A 1 93 ? 1.970 15.898 1.559 1.00 93.38 93 MET A O 1
ATOM 701 N N . ALA A 1 94 ? 1.393 17.189 -0.184 1.00 93.88 94 ALA A N 1
ATOM 702 C CA . ALA A 1 94 ? 0.404 17.967 0.559 1.00 93.88 94 ALA A CA 1
ATOM 703 C C . ALA A 1 94 ? -0.757 17.093 1.067 1.00 93.88 94 ALA A C 1
ATOM 705 O O . ALA A 1 94 ? -1.124 17.182 2.238 1.00 93.88 94 ALA A O 1
ATOM 706 N N . ARG A 1 95 ? -1.293 16.207 0.217 1.00 94.12 95 ARG A N 1
ATOM 707 C CA . ARG A 1 95 ? -2.371 15.273 0.592 1.00 94.12 95 ARG A CA 1
ATOM 708 C C . ARG A 1 95 ? -1.902 14.244 1.614 1.00 94.12 95 ARG A C 1
ATOM 710 O O . ARG A 1 95 ? -2.615 13.981 2.578 1.00 94.12 95 ARG A O 1
ATOM 717 N N . LEU A 1 96 ? -0.687 13.711 1.447 1.00 94.50 96 LEU A N 1
ATOM 718 C CA . LEU A 1 96 ? -0.090 12.796 2.417 1.00 94.50 96 LEU A CA 1
ATOM 719 C C . LEU A 1 96 ? 0.049 13.464 3.788 1.00 94.50 96 LEU A C 1
ATOM 721 O O . LEU A 1 96 ? -0.343 12.870 4.785 1.00 94.50 96 LEU A O 1
ATOM 725 N N . ALA A 1 97 ? 0.549 14.702 3.834 1.00 94.50 97 ALA A N 1
ATOM 726 C CA . ALA A 1 97 ? 0.681 15.461 5.075 1.00 94.50 97 ALA A CA 1
ATOM 727 C C . ALA A 1 97 ? -0.682 15.758 5.725 1.00 94.50 97 ALA A C 1
ATOM 729 O O . ALA A 1 97 ? -0.838 15.581 6.932 1.00 94.50 97 ALA A O 1
ATOM 730 N N . GLU A 1 98 ? -1.689 16.160 4.940 1.00 94.12 98 GLU A N 1
ATOM 731 C CA . GLU A 1 98 ? -3.052 16.375 5.442 1.00 94.12 98 GLU A CA 1
ATOM 732 C C . GLU A 1 98 ? -3.640 15.085 6.035 1.00 94.12 98 GLU A C 1
ATOM 734 O O . GLU A 1 98 ? -4.210 15.096 7.127 1.00 94.12 98 GLU A O 1
ATOM 739 N N . ALA A 1 99 ? -3.499 13.965 5.323 1.00 93.06 99 ALA A N 1
ATOM 740 C CA . ALA A 1 99 ? -4.051 12.688 5.743 1.00 93.06 99 ALA A CA 1
ATOM 741 C C . ALA A 1 99 ? -3.320 12.125 6.972 1.00 93.06 99 ALA A C 1
ATOM 743 O O . ALA A 1 99 ? -3.986 11.731 7.928 1.00 93.06 99 ALA A O 1
ATOM 744 N N . ALA A 1 100 ? -1.984 12.180 6.993 1.00 93.00 100 ALA A N 1
ATOM 745 C CA . ALA A 1 100 ? -1.163 11.765 8.130 1.00 93.00 100 ALA A CA 1
ATOM 746 C C . ALA A 1 100 ? -1.436 12.610 9.388 1.00 93.00 100 ALA A C 1
ATOM 748 O O . ALA A 1 100 ? -1.393 12.099 10.505 1.00 93.00 100 ALA A O 1
ATOM 749 N N . GLY A 1 101 ? -1.816 13.883 9.221 1.00 92.56 101 GLY A N 1
ATOM 750 C CA . GLY A 1 101 ? -2.260 14.742 10.323 1.00 92.56 101 GLY A CA 1
ATOM 751 C C . GLY A 1 101 ? -3.550 14.274 11.012 1.00 92.56 101 GLY A C 1
ATOM 752 O O . GLY A 1 101 ? -3.825 14.693 12.136 1.00 92.56 101 GLY A O 1
ATOM 753 N N . ARG A 1 102 ? -4.341 13.400 10.371 1.00 90.31 102 ARG A N 1
ATOM 754 C CA . ARG A 1 102 ? -5.554 12.791 10.950 1.00 90.31 102 ARG A CA 1
ATOM 755 C C . ARG A 1 102 ? -5.299 11.424 11.590 1.00 90.31 102 ARG A C 1
ATOM 757 O O . ARG A 1 102 ? -6.156 10.946 12.327 1.00 90.31 102 ARG A O 1
ATOM 764 N N . GLY A 1 103 ? -4.152 10.806 11.321 1.00 89.00 103 GLY A N 1
ATOM 765 C CA . GLY A 1 103 ? -3.785 9.485 11.822 1.00 89.00 103 GLY A CA 1
ATOM 766 C C . GLY A 1 103 ? -2.912 8.711 10.832 1.00 89.00 103 GLY A C 1
ATOM 767 O O . GLY A 1 103 ? -2.595 9.225 9.761 1.00 89.00 103 GLY A O 1
ATOM 768 N N . PRO A 1 104 ? -2.514 7.473 11.171 1.00 91.25 104 PRO A N 1
ATOM 769 C CA . PRO A 1 104 ? -1.668 6.654 10.313 1.00 91.25 104 PRO A CA 1
ATOM 770 C C . PRO A 1 104 ? -2.278 6.394 8.935 1.00 91.25 104 PRO A C 1
ATOM 772 O O . PRO A 1 104 ? -3.447 6.030 8.824 1.00 91.25 104 PRO A O 1
ATOM 775 N N . VAL A 1 105 ? -1.465 6.535 7.889 1.00 93.25 105 VAL A N 1
ATOM 776 C CA . VAL A 1 105 ? -1.892 6.348 6.497 1.00 93.25 105 VAL A CA 1
ATOM 777 C C . VAL A 1 105 ? -0.997 5.364 5.767 1.00 93.25 105 VAL A C 1
ATOM 779 O O . VAL A 1 105 ? 0.218 5.344 5.952 1.00 93.25 105 VAL A O 1
ATOM 782 N N . LEU A 1 106 ? -1.610 4.541 4.924 1.00 93.62 106 LEU A N 1
ATOM 783 C CA . LEU A 1 106 ? -0.903 3.625 4.042 1.00 93.62 106 LEU A CA 1
ATOM 784 C C . LEU A 1 106 ? -0.417 4.385 2.801 1.00 93.62 106 LEU A C 1
ATOM 786 O O . LEU A 1 106 ? -1.204 5.068 2.152 1.00 93.62 106 LEU A O 1
ATOM 790 N N . ALA A 1 107 ? 0.863 4.247 2.463 1.00 93.19 107 ALA A N 1
ATOM 791 C CA . ALA A 1 107 ? 1.453 4.828 1.262 1.00 93.19 107 ALA A CA 1
ATOM 792 C C . ALA A 1 107 ? 2.147 3.749 0.425 1.00 93.19 107 ALA A C 1
ATOM 794 O O . ALA A 1 107 ? 2.942 2.960 0.942 1.00 93.19 107 ALA A O 1
ATOM 795 N N . GLY A 1 108 ? 1.856 3.738 -0.874 1.00 91.94 108 GLY A N 1
ATOM 796 C CA . GLY A 1 108 ? 2.486 2.862 -1.852 1.00 91.94 108 GLY A CA 1
ATOM 797 C C . GLY A 1 108 ? 1.652 2.707 -3.129 1.00 91.94 108 GLY A C 1
ATOM 798 O O . GLY A 1 108 ? 0.571 3.289 -3.222 1.00 91.94 108 GLY A O 1
ATOM 799 N N . PRO A 1 109 ? 2.143 1.928 -4.106 1.00 90.69 109 PRO A N 1
ATOM 800 C CA . PRO A 1 109 ? 3.467 1.310 -4.120 1.00 90.69 109 PRO A CA 1
ATOM 801 C C . PRO A 1 109 ? 4.573 2.366 -4.286 1.00 90.69 109 PRO A C 1
ATOM 803 O O . PRO A 1 109 ? 4.524 3.206 -5.182 1.00 90.69 109 PRO A O 1
ATOM 806 N N . LEU A 1 110 ? 5.567 2.336 -3.400 1.00 91.50 110 LEU A N 1
ATOM 807 C CA . LEU A 1 110 ? 6.775 3.159 -3.466 1.00 91.50 110 LEU A CA 1
ATOM 808 C C . LEU A 1 110 ? 7.890 2.375 -4.157 1.00 91.50 110 LEU A C 1
ATOM 810 O O . LEU A 1 110 ? 8.030 1.179 -3.915 1.00 91.50 110 LEU A O 1
ATOM 814 N N . ASP A 1 111 ? 8.717 3.050 -4.955 1.00 91.19 111 ASP A N 1
ATOM 815 C CA . ASP A 1 111 ? 9.930 2.437 -5.501 1.00 91.19 111 ASP A CA 1
ATOM 816 C C . ASP A 1 111 ? 10.983 2.294 -4.391 1.00 91.19 111 ASP A C 1
ATOM 818 O O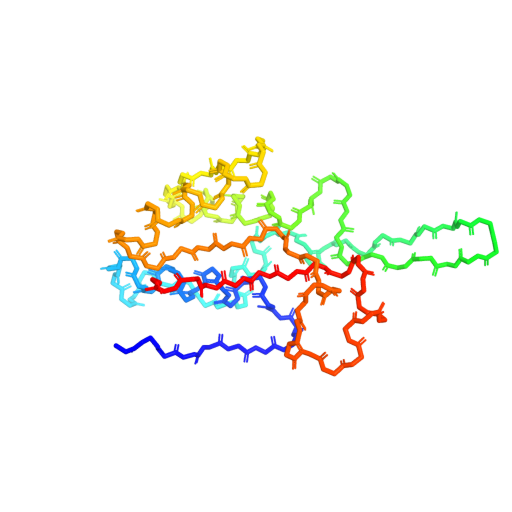 . ASP A 1 111 ? 11.464 3.290 -3.836 1.00 91.19 111 ASP A O 1
ATOM 822 N N . MET A 1 112 ? 11.378 1.054 -4.089 1.00 90.94 112 MET A N 1
ATOM 823 C CA . MET A 1 112 ? 12.447 0.766 -3.132 1.00 90.94 112 MET A CA 1
ATOM 824 C C . MET A 1 112 ? 13.781 1.429 -3.498 1.00 90.94 112 MET A C 1
ATOM 826 O O . MET A 1 112 ? 14.596 1.687 -2.611 1.00 90.94 112 MET A O 1
ATOM 830 N N . GLY A 1 113 ? 13.990 1.760 -4.775 1.00 93.56 113 GLY A N 1
ATOM 831 C CA . GLY A 1 113 ? 15.143 2.518 -5.254 1.00 93.56 113 GLY A CA 1
ATOM 832 C C . GLY A 1 113 ? 15.288 3.921 -4.664 1.00 93.56 113 GLY A C 1
ATOM 833 O O . GLY A 1 113 ? 16.397 4.453 -4.657 1.00 93.56 113 GLY A O 1
ATOM 834 N N . GLY A 1 114 ? 14.198 4.503 -4.152 1.00 91.56 114 GLY A N 1
ATOM 835 C CA . GLY A 1 114 ? 14.195 5.807 -3.484 1.00 91.56 114 GLY A CA 1
ATOM 836 C C . GLY A 1 114 ? 14.382 5.750 -1.963 1.00 91.56 114 GLY A C 1
ATOM 837 O O . GLY A 1 114 ? 14.427 6.797 -1.313 1.00 91.56 114 GLY A O 1
ATOM 838 N N . LEU A 1 115 ? 14.462 4.555 -1.368 1.00 90.06 115 LEU A N 1
ATOM 839 C CA . LEU A 1 115 ? 14.539 4.379 0.082 1.00 90.06 115 LEU A CA 1
ATOM 840 C C . LEU A 1 115 ? 15.985 4.511 0.572 1.00 90.06 115 LEU A C 1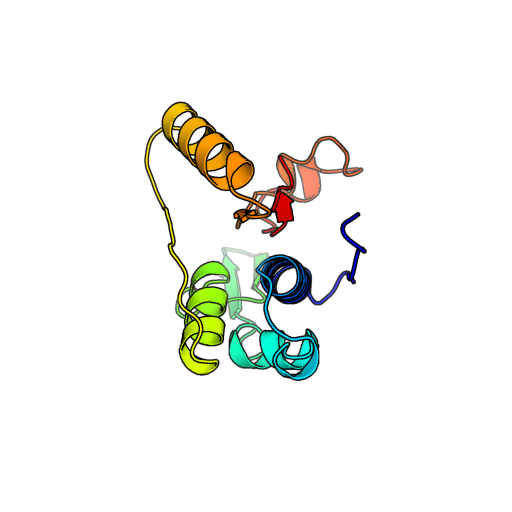
ATOM 842 O O . LEU A 1 115 ? 16.689 3.520 0.756 1.00 90.06 115 LEU A O 1
ATOM 846 N N . GLY A 1 116 ? 16.411 5.746 0.854 1.00 90.94 116 GLY A N 1
ATOM 847 C CA . GLY A 1 116 ? 17.800 6.083 1.210 1.00 90.94 116 GLY A CA 1
ATOM 848 C C . GLY A 1 116 ? 18.399 5.343 2.412 1.00 90.94 116 GLY A C 1
ATOM 849 O O . GLY A 1 116 ? 19.618 5.304 2.565 1.00 90.94 116 GLY A O 1
ATOM 850 N N . TYR A 1 117 ? 17.562 4.746 3.259 1.00 89.25 117 TYR A N 1
ATOM 851 C CA . TYR A 1 117 ? 17.989 3.936 4.397 1.00 89.25 117 TYR A CA 1
ATOM 852 C C . TYR A 1 117 ? 18.286 2.472 4.032 1.00 89.25 117 TYR A C 1
ATOM 854 O O . TYR A 1 117 ? 18.867 1.755 4.846 1.00 89.25 117 TYR A O 1
ATOM 862 N N . MET A 1 118 ? 17.887 2.007 2.842 1.00 88.00 118 MET A N 1
ATOM 863 C CA . MET A 1 118 ? 18.118 0.639 2.388 1.00 88.00 118 MET A CA 1
ATOM 864 C C . MET A 1 118 ? 19.514 0.494 1.771 1.00 88.00 118 MET A C 1
ATOM 866 O O . MET A 1 118 ? 19.840 1.173 0.789 1.00 88.00 118 MET A O 1
ATOM 870 N N . PRO A 1 119 ? 20.348 -0.430 2.284 1.00 91.75 119 PRO A N 1
ATOM 871 C CA . PRO A 1 119 ? 21.585 -0.798 1.614 1.00 91.75 119 PRO A CA 1
ATOM 872 C C . PRO A 1 119 ? 21.296 -1.244 0.182 1.00 91.75 119 PRO A C 1
ATOM 874 O O . PRO A 1 119 ? 20.334 -1.966 -0.069 1.00 91.75 119 PRO A O 1
ATOM 877 N N . HIS A 1 120 ? 22.143 -0.824 -0.755 1.00 91.06 120 HIS A N 1
ATOM 878 C CA . HIS A 1 120 ? 22.014 -1.179 -2.170 1.00 91.06 120 HIS A CA 1
ATOM 879 C C . HIS A 1 120 ? 20.673 -0.777 -2.817 1.00 91.06 120 HIS A C 1
ATOM 881 O O . HIS A 1 120 ? 20.306 -1.376 -3.823 1.00 91.06 120 HIS A O 1
ATOM 887 N N . GLN A 1 121 ? 19.984 0.263 -2.314 1.00 91.38 121 GLN A N 1
ATOM 888 C CA . GLN A 1 121 ? 18.690 0.734 -2.846 1.00 91.38 121 GLN A CA 1
ATOM 889 C C . GLN A 1 121 ? 18.642 0.830 -4.380 1.00 91.38 121 GLN A C 1
ATOM 891 O O . GLN A 1 121 ? 17.669 0.406 -4.985 1.00 91.38 121 GLN A O 1
ATOM 896 N N . ALA A 1 122 ? 19.719 1.270 -5.041 1.00 90.94 122 ALA A N 1
ATOM 897 C CA . ALA A 1 122 ? 19.760 1.390 -6.500 1.00 90.94 122 ALA A CA 1
ATOM 898 C C . ALA A 1 122 ? 19.500 0.059 -7.240 1.00 90.94 122 ALA A C 1
ATOM 900 O O . ALA A 1 122 ? 18.995 0.073 -8.357 1.00 90.94 122 ALA A O 1
ATOM 901 N N . GLN A 1 123 ? 19.819 -1.087 -6.625 1.00 91.69 123 GLN A N 1
ATOM 902 C CA . GLN A 1 123 ? 19.546 -2.425 -7.169 1.00 91.69 123 GLN A CA 1
ATOM 903 C C . GLN A 1 123 ? 18.094 -2.873 -6.957 1.00 91.69 123 GLN A C 1
ATOM 905 O O . GLN A 1 123 ? 17.665 -3.852 -7.555 1.00 91.69 123 GLN A O 1
ATOM 910 N N . LEU A 1 124 ? 17.356 -2.169 -6.100 1.00 88.88 124 LEU A N 1
ATOM 911 C CA . LEU A 1 124 ? 15.961 -2.441 -5.770 1.00 88.88 124 LEU A CA 1
ATOM 912 C C . LEU A 1 124 ? 14.995 -1.579 -6.591 1.00 88.88 124 LEU A C 1
ATOM 914 O O . LEU A 1 124 ? 13.789 -1.672 -6.378 1.00 88.88 124 LEU A O 1
ATOM 918 N N . SER A 1 125 ? 15.496 -0.753 -7.521 1.00 89.56 125 SER A N 1
ATOM 919 C CA . SER A 1 125 ? 14.634 0.089 -8.353 1.00 89.56 125 SER A CA 1
ATOM 920 C C . SER A 1 125 ? 13.625 -0.753 -9.136 1.00 89.56 125 SER A C 1
ATOM 922 O O . SER A 1 125 ? 13.980 -1.758 -9.756 1.00 89.56 125 SER A O 1
ATOM 924 N N . GLY A 1 126 ? 12.360 -0.345 -9.076 1.00 83.94 126 GLY A N 1
ATOM 925 C CA . GLY A 1 126 ? 11.234 -1.067 -9.664 1.00 83.94 126 GLY A CA 1
ATOM 926 C C . GLY A 1 126 ? 10.637 -2.153 -8.763 1.00 83.94 126 GLY A C 1
ATOM 927 O O . GLY A 1 126 ? 9.626 -2.738 -9.144 1.00 83.94 126 GLY A O 1
ATOM 928 N N . SER A 1 127 ? 11.215 -2.406 -7.583 1.00 84.12 127 SER A N 1
ATOM 929 C CA . SER A 1 127 ? 10.560 -3.207 -6.542 1.00 84.12 127 SER A CA 1
ATOM 930 C C . SER A 1 127 ? 9.601 -2.315 -5.766 1.00 84.12 127 SER A C 1
ATOM 932 O O . SER A 1 127 ? 9.985 -1.237 -5.305 1.00 84.12 127 SER A O 1
ATOM 934 N N . ASP A 1 128 ? 8.357 -2.750 -5.630 1.00 85.25 128 ASP A N 1
ATOM 935 C CA . ASP A 1 128 ? 7.324 -2.018 -4.918 1.00 85.25 128 ASP A CA 1
ATOM 936 C C . ASP A 1 128 ? 7.408 -2.219 -3.402 1.00 85.25 128 ASP A C 1
ATOM 938 O O . ASP A 1 128 ? 7.806 -3.267 -2.888 1.00 85.25 128 ASP A O 1
ATOM 942 N N . HIS A 1 129 ? 7.016 -1.186 -2.661 1.00 88.81 129 HIS A N 1
ATOM 943 C CA . HIS A 1 129 ? 6.959 -1.227 -1.210 1.00 88.81 129 HIS A CA 1
ATOM 944 C C . HIS A 1 129 ? 5.788 -0.414 -0.661 1.00 88.81 129 HIS A C 1
ATOM 946 O O . HIS A 1 129 ? 5.462 0.656 -1.172 1.00 88.81 129 HIS A O 1
ATOM 952 N N . PHE A 1 130 ? 5.184 -0.908 0.418 1.00 91.56 130 PHE A N 1
ATOM 953 C CA . PHE A 1 130 ? 4.095 -0.239 1.124 1.00 91.56 130 PHE A CA 1
ATOM 954 C C . PHE A 1 130 ? 4.519 0.069 2.550 1.00 91.56 130 PHE A C 1
ATOM 956 O O . PHE A 1 130 ? 5.021 -0.808 3.256 1.00 91.56 130 PHE A O 1
ATOM 963 N N . VAL A 1 131 ? 4.265 1.296 2.987 1.00 91.38 131 VAL A N 1
ATOM 964 C CA . VAL A 1 131 ? 4.632 1.788 4.319 1.00 91.38 131 VAL A CA 1
ATOM 965 C C . VAL A 1 131 ? 3.432 2.400 5.023 1.00 91.38 131 VAL A C 1
ATOM 967 O O . VAL A 1 131 ? 2.489 2.858 4.382 1.00 91.38 131 VAL A O 1
ATOM 970 N N . VAL A 1 132 ? 3.496 2.453 6.352 1.00 93.06 132 VAL A N 1
ATOM 971 C CA . VAL A 1 132 ? 2.567 3.241 7.165 1.00 93.06 132 VAL A CA 1
ATOM 972 C C . VAL A 1 132 ? 3.267 4.528 7.589 1.00 93.06 132 VAL A C 1
ATOM 974 O O . VAL A 1 132 ? 4.298 4.487 8.261 1.00 93.06 132 VAL A O 1
ATOM 977 N N . VAL A 1 133 ? 2.713 5.669 7.192 1.00 93.12 133 VAL A N 1
ATOM 978 C CA . VAL A 1 133 ? 3.182 7.008 7.565 1.00 93.12 133 VAL A CA 1
ATOM 979 C C . VAL A 1 133 ? 2.427 7.453 8.813 1.00 93.12 133 VAL A C 1
ATOM 981 O O . VAL A 1 133 ? 1.207 7.324 8.865 1.00 93.12 133 VAL A O 1
ATOM 984 N N . LEU A 1 134 ? 3.146 7.940 9.828 1.00 89.38 134 LEU A N 1
ATOM 985 C CA . LEU A 1 134 ? 2.596 8.193 11.170 1.00 89.38 134 LEU A CA 1
ATOM 986 C C . LEU A 1 134 ? 2.398 9.679 11.526 1.00 89.38 134 LEU A C 1
ATOM 988 O O . LEU A 1 134 ? 1.854 9.950 12.596 1.00 89.38 134 LEU A O 1
ATOM 992 N N . GLY A 1 135 ? 2.833 10.613 10.674 1.00 80.69 135 GLY A N 1
ATOM 993 C CA . GLY A 1 135 ? 2.802 12.062 10.934 1.00 80.69 135 GLY A CA 1
ATOM 994 C C . GLY A 1 135 ? 4.126 12.747 10.644 1.00 80.69 135 GLY A C 1
ATOM 995 O O . GLY A 1 135 ? 5.175 12.159 10.991 1.00 80.69 135 GLY A O 1
#

Radius of gyration: 15.73 Å; chains: 1; bounding box: 38×35×45 Å

Sequence (135 aa):
MTRYTGNGAYGCANSVYMALRESGAAAAELPEPGFIECLTTMPFGTLYLRVGRDLLVYFSSPLAPPDRGITTALDALGWECREERDGTPEAAMARLAEAAGRGPVLAGPLDMGGLGYMPHQAQLSGSDHFVVVLG

Secondary structure (DSSP, 8-state):
-PPP---SS-HHHHHHHHHHHHTT--GGGPPPHHHHHHHT-GGG--EEEEETTEEEEESSBTTB-HHHHHHHHHHHHT--------S-HHHHHHHHHHHHTTS-EEEEEEEGGG-TTSTTGGGGTT-EEEEEE--

pLDDT: mean 87.67, std 7.05, range [60.34, 95.12]